Protein AF-A0A7R9ZCM3-F1 (afdb_monomer_lite)

Sequence (101 aa):
SAWEGKEAR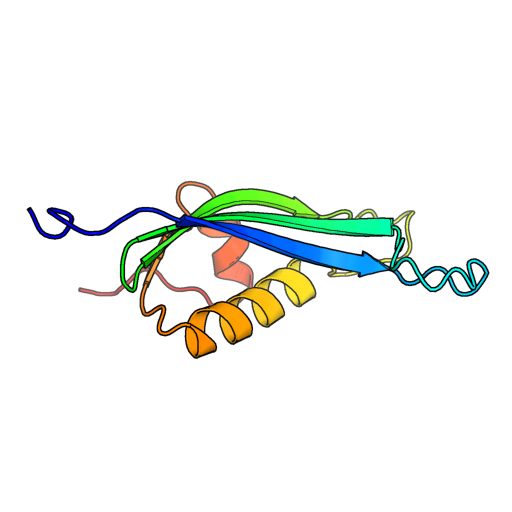PVAIELRRRDEKCNDRKGGGELISGEIGFLCGSCYSCLSLFSDDSEGTGLPRCGRIRAEGAALLLIERGVRLIDVGTSADYFGQFGFQKPTR

Foldseek 3Di:
DVQPPWDKDKDKQFDFDDDPPDPDPPPDGHTAKMWIFIDTPQETETDDIDGNCDPVVVDHPPVLVRLVVVVVVSVVVNRPYYHDDPCQVVCVVNVDDDDDD

Organism: NCBI:txid2749911

Structure (mmCIF, N/CA/C/O backbone):
data_AF-A0A7R9ZCM3-F1
#
_entry.id   AF-A0A7R9ZCM3-F1
#
loop_
_atom_site.group_PDB
_atom_site.id
_atom_site.type_symbol
_atom_site.label_atom_id
_atom_site.label_alt_id
_atom_site.label_comp_id
_atom_site.label_asym_id
_atom_site.label_entity_id
_atom_site.label_seq_id
_atom_site.pdbx_PDB_ins_code
_atom_site.Cartn_x
_atom_site.Cartn_y
_atom_site.Cartn_z
_atom_site.occupancy
_atom_site.B_iso_or_equiv
_atom_site.auth_seq_id
_atom_site.auth_comp_id
_atom_site.auth_asym_id
_atom_site.auth_atom_id
_atom_site.pdbx_PDB_model_num
ATOM 1 N N . SER A 1 1 ? -10.876 -0.039 25.303 1.00 51.38 1 SER A N 1
ATOM 2 C CA . SER A 1 1 ? -10.113 0.832 24.367 1.00 51.38 1 SER A CA 1
ATOM 3 C C . SER A 1 1 ? -10.870 0.939 23.038 1.00 51.38 1 SER A C 1
ATOM 5 O O . SER A 1 1 ? -11.756 0.128 22.810 1.00 51.38 1 SER A O 1
ATOM 7 N N . ALA A 1 2 ? -10.560 1.884 22.134 1.00 55.56 2 ALA A N 1
ATOM 8 C CA . ALA A 1 2 ? -11.234 2.011 20.818 1.00 55.56 2 ALA A CA 1
ATOM 9 C C . ALA A 1 2 ? -11.096 0.774 19.888 1.00 55.56 2 ALA A C 1
ATOM 11 O O . ALA A 1 2 ? -11.672 0.735 18.799 1.00 55.56 2 ALA A O 1
ATOM 12 N N . TRP A 1 3 ? -10.334 -0.224 20.337 1.00 54.84 3 TRP A N 1
ATOM 13 C CA . TRP A 1 3 ? -9.942 -1.432 19.619 1.00 54.84 3 TRP A CA 1
ATOM 14 C C . TRP A 1 3 ? -10.524 -2.713 20.233 1.00 54.84 3 TRP A C 1
ATOM 16 O O . TRP A 1 3 ? -10.334 -3.802 19.702 1.00 54.84 3 TRP A O 1
ATOM 26 N N . GLU A 1 4 ? -11.228 -2.601 21.358 1.00 49.47 4 GLU A N 1
ATOM 27 C CA . GLU A 1 4 ? -11.738 -3.742 22.115 1.00 49.47 4 GLU A CA 1
ATOM 28 C C . GLU A 1 4 ? -12.900 -4.405 21.355 1.00 49.47 4 GLU A C 1
ATOM 30 O O . GLU A 1 4 ? -13.896 -3.757 21.038 1.00 49.47 4 GLU A O 1
ATOM 35 N N . GLY A 1 5 ?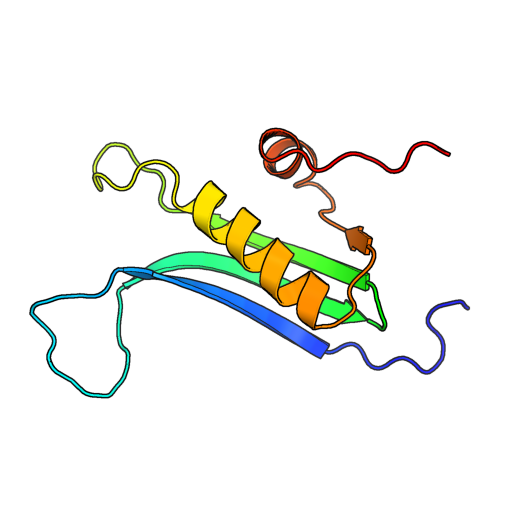 -12.741 -5.684 20.998 1.00 62.06 5 GLY A N 1
ATOM 36 C CA . GLY A 1 5 ? -13.747 -6.465 20.266 1.00 62.06 5 GLY A CA 1
ATOM 37 C C . GLY A 1 5 ? -13.729 -6.334 18.736 1.00 62.06 5 GLY A C 1
ATOM 38 O O . GLY A 1 5 ? -14.600 -6.907 18.084 1.00 62.06 5 GLY A O 1
ATOM 39 N N . LYS A 1 6 ? -12.762 -5.622 18.134 1.00 67.75 6 LYS A N 1
ATOM 40 C CA . LYS A 1 6 ? -12.596 -5.586 16.668 1.00 67.75 6 LYS A CA 1
ATOM 41 C C . LYS A 1 6 ? -11.519 -6.570 16.219 1.00 67.75 6 LYS A C 1
ATOM 43 O O . LYS A 1 6 ? -10.363 -6.460 16.608 1.00 67.75 6 LYS A O 1
ATOM 48 N N . GLU A 1 7 ? -11.913 -7.525 15.384 1.00 81.31 7 GLU A N 1
ATOM 49 C CA . GLU A 1 7 ? -11.009 -8.511 14.796 1.00 81.31 7 GLU A CA 1
ATOM 50 C C . GLU A 1 7 ? -10.099 -7.848 13.750 1.00 81.31 7 GLU A C 1
ATOM 52 O O . GLU A 1 7 ? -10.579 -7.202 12.813 1.00 81.31 7 GLU A O 1
ATOM 57 N N . ALA A 1 8 ? -8.784 -8.005 13.914 1.00 83.81 8 ALA A N 1
ATOM 58 C CA . ALA A 1 8 ? -7.808 -7.580 12.921 1.00 83.81 8 ALA A CA 1
ATOM 59 C C . ALA A 1 8 ? -7.769 -8.592 11.770 1.00 83.81 8 ALA A C 1
ATOM 61 O O . ALA A 1 8 ? -7.611 -9.791 11.998 1.00 83.81 8 ALA A O 1
ATOM 62 N N . ARG A 1 9 ? -7.899 -8.113 10.531 1.00 89.50 9 ARG A N 1
ATOM 63 C CA . ARG A 1 9 ? -7.906 -8.962 9.332 1.00 89.50 9 ARG A CA 1
ATOM 64 C C . ARG A 1 9 ? -6.724 -8.630 8.433 1.00 89.50 9 ARG A C 1
ATOM 66 O O . ARG A 1 9 ? -6.551 -7.452 8.115 1.00 89.50 9 ARG A O 1
ATOM 73 N N . PRO A 1 10 ? -5.932 -9.622 7.996 1.00 91.38 10 PRO A N 1
ATOM 74 C CA . PRO A 1 10 ? -4.845 -9.371 7.065 1.00 91.38 10 PRO A CA 1
ATOM 75 C C . PRO A 1 10 ? -5.407 -8.929 5.713 1.00 91.38 10 PRO A C 1
ATOM 77 O O . PRO A 1 10 ? -6.426 -9.440 5.242 1.00 91.38 10 PRO A O 1
ATOM 80 N N . VAL A 1 11 ? -4.730 -7.974 5.086 1.00 91.38 11 VAL A N 1
ATOM 81 C CA . VAL A 1 11 ? -5.043 -7.495 3.742 1.00 91.38 11 VAL A CA 1
ATOM 82 C C . VAL A 1 11 ? -3.745 -7.454 2.948 1.00 91.38 11 VAL A C 1
ATOM 84 O O . VAL A 1 11 ? -2.740 -6.933 3.425 1.00 91.38 11 VAL A O 1
ATOM 87 N N . ALA A 1 12 ? -3.787 -8.006 1.739 1.00 91.94 12 ALA A N 1
ATOM 88 C CA . ALA A 1 12 ? -2.737 -7.872 0.745 1.00 91.94 12 ALA A CA 1
ATOM 89 C C . ALA A 1 12 ? -3.331 -7.190 -0.488 1.00 91.94 12 ALA A C 1
ATOM 91 O O . ALA A 1 12 ? -4.426 -7.552 -0.931 1.00 91.94 12 ALA A O 1
ATOM 92 N N . ILE A 1 13 ? -2.625 -6.194 -1.013 1.00 90.12 13 ILE A N 1
ATOM 93 C CA . ILE A 1 13 ? -2.999 -5.477 -2.230 1.00 90.12 13 ILE A CA 1
ATOM 94 C C . ILE A 1 13 ? -1.829 -5.591 -3.193 1.00 90.12 13 ILE A C 1
ATOM 96 O O . ILE A 1 13 ? -0.705 -5.204 -2.879 1.00 90.12 13 ILE A O 1
ATOM 100 N N . GLU A 1 14 ? -2.102 -6.150 -4.363 1.00 91.56 14 GLU A N 1
ATOM 101 C CA . GLU A 1 14 ? -1.089 -6.540 -5.333 1.00 91.56 14 GLU A CA 1
ATOM 102 C C . GLU A 1 14 ? -1.341 -5.843 -6.666 1.00 91.56 14 GLU A C 1
ATOM 104 O O . GLU A 1 14 ? -2.460 -5.844 -7.181 1.00 91.56 14 GLU A O 1
ATOM 109 N N . LEU A 1 15 ? -0.277 -5.302 -7.252 1.00 87.81 15 LEU A N 1
ATOM 110 C CA . LEU A 1 15 ? -0.249 -4.873 -8.639 1.00 87.81 15 LEU A CA 1
ATOM 111 C C . LEU A 1 15 ? 0.614 -5.857 -9.423 1.00 87.81 15 LEU A C 1
ATOM 113 O O . LEU A 1 15 ? 1.806 -6.027 -9.153 1.00 87.81 15 LEU A O 1
ATOM 117 N N . ARG A 1 16 ? -0.007 -6.509 -10.404 1.00 87.62 16 ARG A N 1
ATOM 118 C CA . ARG A 1 16 ? 0.641 -7.520 -11.237 1.00 87.62 16 ARG A CA 1
ATOM 119 C C . ARG A 1 16 ? 0.717 -7.061 -12.683 1.00 87.62 16 ARG A C 1
ATOM 121 O O . ARG A 1 16 ? -0.273 -6.579 -13.234 1.00 87.62 16 ARG A O 1
ATOM 128 N N . ARG A 1 17 ? 1.870 -7.267 -13.318 1.00 82.75 17 ARG A N 1
ATOM 129 C CA . ARG A 1 17 ? 2.015 -7.140 -14.766 1.00 82.75 17 ARG A CA 1
ATOM 130 C C . ARG A 1 17 ? 1.457 -8.397 -15.413 1.00 82.75 17 ARG A C 1
ATOM 132 O O . ARG A 1 17 ? 1.870 -9.511 -15.091 1.00 82.75 17 ARG A O 1
ATOM 139 N N . ARG A 1 18 ? 0.514 -8.223 -16.333 1.00 78.88 18 ARG A N 1
ATOM 140 C CA . ARG A 1 18 ? 0.023 -9.332 -17.147 1.00 78.88 18 ARG A CA 1
ATOM 141 C C . ARG A 1 18 ? 1.141 -9.777 -18.086 1.00 78.88 18 ARG A C 1
ATOM 143 O O . ARG A 1 18 ? 1.713 -8.945 -18.782 1.00 78.88 18 ARG A O 1
ATOM 150 N N . ASP A 1 19 ? 1.434 -11.069 -18.103 1.00 68.50 19 ASP A N 1
ATOM 151 C CA . ASP A 1 19 ? 2.295 -11.644 -19.129 1.00 68.50 19 ASP A CA 1
ATOM 152 C C . ASP A 1 19 ? 1.423 -12.032 -20.328 1.00 68.50 19 ASP A C 1
ATOM 154 O O . ASP A 1 19 ? 0.597 -12.940 -20.235 1.00 68.50 19 ASP A O 1
ATOM 158 N N . GLU A 1 20 ? 1.556 -11.315 -21.444 1.00 63.59 20 GLU A N 1
ATOM 159 C CA . GLU A 1 20 ? 0.772 -11.566 -22.662 1.00 63.59 20 GLU A CA 1
ATOM 160 C C . GLU A 1 20 ? 1.079 -12.937 -23.292 1.00 63.5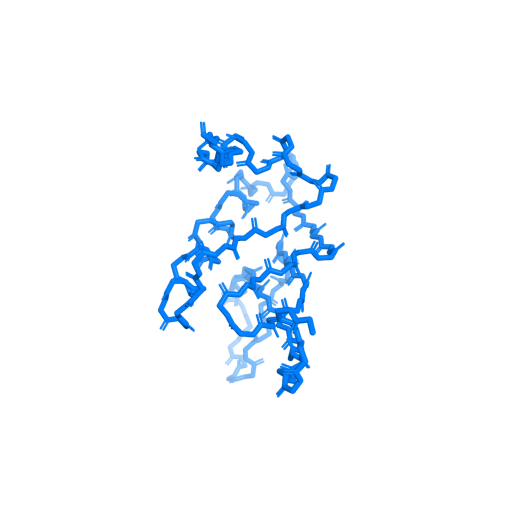9 20 GLU A C 1
ATOM 162 O O . GLU A 1 20 ? 0.280 -13.442 -24.080 1.00 63.59 20 GLU A O 1
ATOM 167 N N . LYS A 1 21 ? 2.206 -13.571 -22.933 1.00 61.28 21 LYS A N 1
ATOM 168 C CA . LYS A 1 21 ? 2.605 -14.890 -23.452 1.00 61.28 21 LYS A CA 1
ATOM 169 C C . LYS A 1 21 ? 2.075 -16.060 -22.624 1.00 61.28 21 LYS A C 1
ATOM 171 O O . LYS A 1 21 ? 2.089 -17.194 -23.104 1.00 61.28 21 LYS A O 1
ATOM 176 N N . CYS A 1 22 ? 1.591 -15.809 -21.410 1.00 50.16 22 CYS A N 1
ATOM 177 C CA . CYS A 1 22 ? 1.081 -16.839 -20.516 1.00 50.16 22 CYS A CA 1
ATOM 178 C C . CYS A 1 22 ? -0.455 -16.851 -20.562 1.00 50.16 22 CYS A C 1
ATOM 180 O O . CYS A 1 22 ? -1.133 -16.099 -19.867 1.00 50.16 22 CYS A O 1
ATOM 182 N N . ASN A 1 23 ? -1.015 -17.714 -21.414 1.00 53.16 23 ASN A N 1
ATOM 183 C CA . ASN A 1 23 ? -2.464 -17.868 -21.615 1.00 53.16 23 ASN A CA 1
ATOM 184 C C . ASN A 1 23 ? -3.154 -18.720 -20.530 1.00 53.16 23 ASN A C 1
ATOM 186 O O . ASN A 1 23 ? -4.322 -19.100 -20.670 1.00 53.16 23 ASN A O 1
ATOM 190 N N . ASP A 1 24 ? -2.444 -19.049 -19.451 1.00 49.31 24 ASP A N 1
ATOM 191 C CA . ASP A 1 24 ? -3.007 -19.847 -18.376 1.00 49.31 24 ASP A CA 1
ATOM 192 C C . ASP A 1 24 ? -4.084 -19.055 -17.633 1.00 49.31 24 ASP A C 1
ATOM 194 O O . ASP A 1 24 ? -3.853 -17.997 -17.047 1.00 49.31 24 ASP A O 1
ATOM 198 N N . ARG A 1 25 ? -5.290 -19.633 -17.579 1.00 52.75 25 ARG A N 1
ATOM 199 C CA . ARG A 1 25 ? -6.454 -19.125 -16.825 1.00 52.75 25 ARG A CA 1
ATOM 200 C C . ARG A 1 25 ? -6.209 -19.015 -15.309 1.00 52.75 25 ARG A C 1
ATOM 202 O O . ARG A 1 25 ? -7.109 -18.630 -14.570 1.00 52.75 25 ARG A O 1
ATOM 209 N N . LYS A 1 26 ? -5.004 -19.347 -14.839 1.00 54.12 26 LYS A N 1
ATOM 210 C CA . LYS A 1 26 ? -4.536 -19.215 -13.459 1.00 54.12 26 LYS A CA 1
ATOM 211 C C . LYS A 1 26 ? -3.675 -17.958 -13.285 1.00 54.12 26 LYS A C 1
ATOM 213 O O . LYS A 1 26 ? -2.538 -18.075 -12.868 1.00 54.12 26 LYS A O 1
ATOM 218 N N . GLY A 1 27 ? -4.212 -16.780 -13.620 1.00 49.38 27 GLY A N 1
ATOM 219 C CA . GLY A 1 27 ? -3.878 -15.458 -13.045 1.00 49.38 27 GLY A CA 1
ATOM 220 C C . GLY A 1 27 ? -2.427 -15.121 -12.645 1.00 49.38 27 GLY A C 1
ATOM 221 O O . GLY A 1 27 ? -2.236 -14.343 -11.715 1.00 49.38 27 GLY A O 1
ATOM 222 N N . GLY A 1 28 ? -1.410 -15.689 -13.289 1.00 64.25 28 GLY A N 1
ATOM 223 C CA . GLY A 1 28 ? -0.020 -15.642 -12.834 1.00 64.25 28 GLY A CA 1
ATOM 224 C C . GLY A 1 28 ? 0.755 -14.496 -13.463 1.00 64.25 28 GLY A C 1
ATOM 225 O O . GLY A 1 28 ? 1.721 -14.735 -14.174 1.00 64.25 28 GLY A O 1
ATOM 226 N N . GLY A 1 29 ? 0.302 -13.258 -13.259 1.00 74.31 29 GLY A N 1
ATOM 227 C CA . GLY A 1 29 ? 1.096 -12.084 -13.623 1.00 74.31 29 GLY A CA 1
ATOM 228 C C . GLY A 1 29 ? 2.282 -11.900 -12.673 1.00 74.31 29 GLY A C 1
ATOM 229 O O . GLY A 1 29 ? 2.194 -12.262 -11.493 1.00 74.31 29 GLY A O 1
ATOM 230 N N . GLU A 1 30 ? 3.369 -11.309 -13.166 1.00 84.25 30 GLU A N 1
ATOM 231 C CA . GLU A 1 30 ? 4.520 -10.937 -12.340 1.00 84.25 30 GLU A CA 1
ATOM 232 C C . GLU A 1 30 ? 4.098 -9.878 -11.319 1.00 84.25 30 GLU A C 1
ATOM 234 O O . GLU A 1 30 ? 3.454 -8.889 -11.672 1.00 84.25 30 GLU A O 1
ATOM 239 N N . LEU A 1 31 ? 4.434 -10.088 -10.048 1.00 86.56 31 LEU A N 1
ATOM 240 C CA . LEU A 1 31 ? 4.151 -9.125 -8.993 1.00 86.56 31 LEU A CA 1
ATOM 241 C C . LEU A 1 31 ? 5.177 -7.988 -9.059 1.00 86.56 31 LEU A C 1
ATOM 243 O O . LEU A 1 31 ? 6.347 -8.203 -8.766 1.00 86.56 31 LEU A O 1
ATOM 247 N N . ILE A 1 32 ? 4.723 -6.793 -9.433 1.00 89.00 32 ILE A N 1
ATOM 248 C CA . ILE A 1 32 ? 5.590 -5.625 -9.673 1.00 89.00 32 ILE A CA 1
ATOM 249 C C . ILE A 1 32 ? 5.496 -4.581 -8.557 1.00 89.00 32 ILE A C 1
ATOM 251 O O . ILE A 1 32 ? 6.378 -3.747 -8.385 1.00 89.00 32 ILE A O 1
ATOM 255 N N . SER A 1 33 ? 4.424 -4.612 -7.769 1.00 91.00 33 SER A N 1
ATOM 256 C CA . SER A 1 33 ? 4.277 -3.788 -6.573 1.00 91.00 33 SER A CA 1
ATOM 257 C C . SER A 1 33 ? 3.260 -4.441 -5.645 1.00 91.00 33 SER A C 1
ATOM 259 O O . SER A 1 33 ? 2.296 -5.060 -6.101 1.00 91.00 33 SER A O 1
ATOM 261 N N . GLY A 1 34 ? 3.458 -4.316 -4.339 1.00 91.19 34 GLY A N 1
ATOM 262 C CA . GLY A 1 34 ? 2.548 -4.891 -3.359 1.00 91.19 34 GLY A CA 1
ATOM 263 C C . GLY A 1 34 ? 2.608 -4.176 -2.022 1.00 91.19 34 GLY A C 1
ATOM 264 O O . GLY A 1 34 ? 3.616 -3.561 -1.679 1.00 91.19 34 GLY A O 1
ATOM 265 N N . GLU A 1 35 ? 1.521 -4.266 -1.266 1.00 90.75 35 GLU A N 1
ATOM 266 C CA . GLU A 1 35 ? 1.494 -3.889 0.143 1.00 90.75 35 GLU A CA 1
ATOM 267 C C . GLU A 1 35 ? 0.733 -4.915 0.978 1.00 90.75 35 GLU A C 1
ATOM 269 O O . GLU A 1 35 ? -0.232 -5.536 0.522 1.00 90.75 35 GLU A O 1
ATOM 274 N N . ILE A 1 36 ? 1.191 -5.076 2.214 1.00 92.12 36 ILE A N 1
ATOM 275 C CA . ILE A 1 36 ? 0.558 -5.902 3.230 1.00 92.12 36 ILE A CA 1
ATOM 276 C C . ILE A 1 36 ? 0.261 -5.058 4.461 1.00 92.12 36 ILE A C 1
ATOM 278 O O . ILE A 1 36 ? 1.054 -4.211 4.888 1.00 92.12 36 ILE A O 1
ATOM 282 N N . GLY A 1 37 ? -0.883 -5.327 5.066 1.00 91.56 37 GLY A N 1
ATOM 283 C CA . GLY A 1 37 ? -1.330 -4.619 6.246 1.00 91.56 37 GLY A CA 1
ATOM 284 C C . GLY A 1 37 ? -2.432 -5.361 6.973 1.00 91.56 37 GLY A C 1
ATOM 285 O O . GLY A 1 37 ? -2.762 -6.510 6.662 1.00 91.56 37 GLY A O 1
ATOM 286 N N . PHE A 1 38 ? -3.022 -4.683 7.946 1.00 91.38 38 PHE A N 1
ATOM 287 C CA . PHE A 1 38 ? -4.191 -5.183 8.648 1.00 91.38 38 PHE A CA 1
ATOM 288 C C . PHE A 1 38 ? -5.308 -4.150 8.646 1.00 91.38 38 PHE A C 1
ATOM 290 O O . PHE A 1 38 ? -5.088 -2.948 8.794 1.00 91.38 38 PHE A O 1
ATOM 297 N N . LEU A 1 39 ? -6.527 -4.648 8.496 1.00 90.44 39 LEU A N 1
ATOM 298 C CA . LEU A 1 39 ? -7.748 -3.895 8.698 1.00 90.44 39 LEU A CA 1
ATOM 299 C C . LEU A 1 39 ? -8.233 -4.138 10.127 1.00 90.44 39 LEU A C 1
ATOM 301 O O . LEU A 1 39 ? -8.452 -5.285 10.513 1.00 90.44 39 LEU A O 1
ATOM 305 N N . CYS A 1 40 ? -8.448 -3.075 10.894 1.00 88.06 40 CYS A N 1
ATOM 306 C CA . CYS A 1 40 ? -9.104 -3.145 12.193 1.00 88.06 40 CYS A CA 1
ATOM 307 C C . CYS A 1 40 ? -10.213 -2.088 12.264 1.00 88.06 40 CYS A C 1
ATOM 309 O O . CYS A 1 40 ? -9.971 -0.884 12.384 1.00 88.06 40 CYS A O 1
ATOM 311 N N . GLY A 1 41 ? -11.466 -2.534 12.137 1.00 86.44 41 GLY A N 1
ATOM 312 C CA . GLY A 1 41 ? -12.602 -1.630 11.962 1.00 86.44 41 GLY A CA 1
ATOM 313 C C . GLY A 1 41 ? -12.482 -0.803 10.680 1.00 86.44 41 GLY A C 1
ATOM 314 O O . GLY A 1 41 ? -12.366 -1.359 9.598 1.00 86.44 41 GLY A O 1
ATOM 315 N N . SER A 1 42 ? -12.510 0.526 10.813 1.00 89.25 42 SER A N 1
ATOM 316 C CA . SER A 1 42 ? -12.367 1.479 9.702 1.00 89.25 42 SER A CA 1
ATOM 317 C C . SER A 1 42 ? -10.934 2.006 9.551 1.00 89.25 42 SER A C 1
ATOM 319 O O . SER A 1 42 ? -10.735 3.076 8.976 1.00 89.25 42 SER A O 1
ATOM 321 N N . CYS A 1 43 ? -9.949 1.325 10.136 1.00 90.69 43 CYS A N 1
ATOM 322 C CA . CYS A 1 43 ? -8.540 1.689 10.060 1.00 90.69 43 CYS A CA 1
ATOM 323 C C . CYS A 1 43 ? -7.779 0.606 9.303 1.00 90.69 43 CYS A C 1
ATOM 325 O O . CYS A 1 43 ? -7.910 -0.575 9.626 1.00 90.69 43 CYS A O 1
ATOM 327 N N . TYR A 1 44 ? -6.987 1.013 8.320 1.00 92.00 44 TYR A N 1
ATOM 328 C CA . TYR A 1 44 ? -6.000 0.162 7.674 1.00 92.00 44 TYR A CA 1
ATOM 329 C C . TYR A 1 44 ? -4.613 0.606 8.116 1.00 92.00 44 TYR A C 1
ATOM 331 O O . TYR A 1 44 ? -4.297 1.786 7.995 1.00 92.00 44 TYR A O 1
ATOM 339 N N . SER A 1 45 ? -3.798 -0.321 8.607 1.00 91.19 45 SER A N 1
ATOM 340 C CA . SER A 1 45 ? -2.391 -0.065 8.911 1.00 91.19 45 SER A CA 1
ATOM 341 C C . SER A 1 45 ? -1.513 -0.818 7.919 1.00 91.19 45 SER A C 1
ATOM 343 O O . SER A 1 45 ? -1.546 -2.051 7.862 1.00 91.19 45 SER A O 1
ATOM 345 N N . CYS A 1 46 ? -0.725 -0.074 7.146 1.00 90.31 46 CYS A N 1
ATOM 346 C CA . CYS A 1 46 ? 0.274 -0.611 6.232 1.00 90.31 46 CYS A CA 1
ATOM 347 C C . CYS A 1 46 ? 1.504 -1.061 7.028 1.00 90.31 46 CYS A C 1
ATOM 349 O O . CYS A 1 46 ? 2.139 -0.256 7.709 1.00 90.31 46 CYS A O 1
ATOM 351 N N . LEU A 1 47 ? 1.854 -2.343 6.928 1.00 88.50 47 LEU A N 1
ATOM 352 C CA . LEU A 1 47 ? 3.005 -2.926 7.623 1.00 88.50 47 LEU A CA 1
ATOM 353 C C . LEU A 1 47 ? 4.257 -2.942 6.751 1.00 88.50 47 LEU A C 1
ATOM 355 O O . LEU A 1 47 ? 5.360 -2.695 7.229 1.00 88.50 47 LEU A O 1
ATOM 359 N N . SER A 1 48 ? 4.091 -3.277 5.475 1.00 87.75 48 SER A N 1
ATOM 360 C CA . SER A 1 48 ? 5.191 -3.369 4.525 1.00 87.75 48 SER A CA 1
ATOM 361 C C . SER A 1 48 ? 4.669 -3.162 3.114 1.00 87.75 48 SER A C 1
ATOM 363 O O . SER A 1 48 ? 3.545 -3.549 2.791 1.00 87.75 48 SER A O 1
ATOM 365 N N . LEU A 1 49 ? 5.496 -2.558 2.273 1.00 89.69 49 LEU A N 1
ATOM 366 C CA . LEU A 1 49 ? 5.230 -2.390 0.857 1.00 89.69 49 LEU A CA 1
ATOM 367 C C . LEU A 1 49 ? 6.530 -2.511 0.077 1.00 89.69 49 LEU A C 1
ATOM 369 O O . LEU A 1 49 ? 7.613 -2.255 0.602 1.00 89.69 49 LEU A O 1
ATOM 373 N N . PHE A 1 50 ? 6.404 -2.853 -1.195 1.00 88.06 50 PHE A N 1
ATOM 374 C CA . PHE A 1 50 ? 7.500 -2.797 -2.146 1.00 88.06 50 PHE A CA 1
ATOM 375 C C . PHE A 1 50 ? 6.982 -2.337 -3.504 1.00 88.06 50 PHE A C 1
ATOM 377 O O . PHE A 1 50 ? 5.790 -2.426 -3.804 1.00 88.06 50 PHE A O 1
ATOM 384 N N . SER A 1 51 ? 7.875 -1.804 -4.329 1.00 87.25 51 SER A N 1
ATOM 385 C CA . SER A 1 51 ? 7.587 -1.417 -5.710 1.00 87.25 51 SER A CA 1
ATOM 386 C C . SER A 1 51 ? 8.851 -1.585 -6.539 1.00 87.25 51 SER A C 1
ATOM 388 O O . SER A 1 51 ? 9.920 -1.152 -6.110 1.00 87.25 51 SER A O 1
ATOM 390 N N . ASP A 1 52 ? 8.729 -2.223 -7.697 1.00 85.69 52 ASP A N 1
ATOM 391 C CA . ASP A 1 52 ? 9.801 -2.325 -8.684 1.00 85.69 52 ASP A CA 1
ATOM 392 C C . ASP A 1 52 ? 9.723 -1.150 -9.669 1.00 85.69 52 ASP A C 1
ATOM 394 O O . ASP A 1 52 ? 9.317 -1.289 -10.820 1.00 85.69 52 ASP A O 1
ATOM 398 N N . ASP A 1 53 ? 10.094 0.037 -9.179 1.00 74.56 53 ASP A N 1
ATOM 399 C CA . ASP A 1 53 ? 10.159 1.274 -9.971 1.00 74.56 53 ASP A CA 1
ATOM 400 C C . ASP A 1 53 ? 11.528 1.438 -10.675 1.00 74.56 53 ASP A C 1
ATOM 402 O O . ASP A 1 53 ? 11.960 2.556 -10.965 1.00 74.56 53 ASP A O 1
ATOM 406 N N . SER A 1 54 ? 12.273 0.349 -10.896 1.00 73.62 54 SER A N 1
ATOM 407 C CA . SER A 1 54 ? 13.635 0.435 -11.427 1.00 73.62 54 SER A CA 1
ATOM 408 C C . SER A 1 54 ? 13.659 0.910 -12.890 1.00 73.62 54 SER A C 1
ATOM 410 O O . SER A 1 54 ? 12.925 0.422 -13.746 1.00 73.62 54 SER A O 1
ATOM 412 N N . GLU A 1 55 ? 14.549 1.856 -13.222 1.00 58.25 55 GLU A N 1
ATOM 413 C CA . GLU A 1 55 ? 14.619 2.434 -14.580 1.00 58.25 55 GLU A CA 1
ATOM 414 C C . GLU A 1 55 ? 15.004 1.411 -15.672 1.00 58.25 55 GLU A C 1
ATOM 416 O O . GLU A 1 55 ? 14.834 1.674 -16.860 1.00 58.25 55 GLU A O 1
ATOM 421 N N . GLY A 1 56 ? 15.454 0.211 -15.283 1.00 60.78 56 GLY A N 1
ATOM 422 C CA . GLY A 1 56 ? 15.746 -0.904 -16.188 1.00 60.78 56 GLY A CA 1
ATOM 423 C C . GLY A 1 56 ? 14.555 -1.815 -16.508 1.00 60.78 56 GLY A C 1
ATOM 424 O O . GLY A 1 56 ? 14.626 -2.563 -17.482 1.00 60.78 56 GLY A O 1
ATOM 425 N N . THR A 1 57 ? 13.464 -1.769 -15.737 1.00 61.47 57 THR A N 1
ATOM 426 C CA . THR A 1 57 ? 12.273 -2.611 -15.979 1.00 61.47 57 THR A CA 1
ATOM 427 C C . THR A 1 57 ? 11.244 -1.929 -16.872 1.00 61.47 57 THR A C 1
ATOM 429 O O . THR A 1 57 ? 10.296 -2.571 -17.324 1.00 61.47 57 THR A O 1
ATOM 432 N N . GLY A 1 58 ? 11.435 -0.635 -17.163 1.00 61.25 58 GLY A N 1
ATOM 433 C CA . GLY A 1 58 ? 10.534 0.152 -18.003 1.00 61.25 58 GLY A CA 1
ATOM 434 C C . GLY A 1 58 ? 9.158 0.383 -17.374 1.00 61.25 58 GLY A C 1
ATOM 435 O O . GLY A 1 58 ? 8.219 0.720 -18.095 1.00 61.25 58 GLY A O 1
ATOM 436 N N . LEU A 1 59 ? 9.019 0.198 -16.055 1.00 65.06 59 LEU A N 1
ATOM 437 C CA . LEU A 1 59 ? 7.762 0.336 -15.316 1.00 65.06 59 LEU A CA 1
ATOM 438 C C . LEU A 1 59 ? 7.766 1.601 -14.446 1.00 65.06 59 LEU A C 1
ATOM 440 O O . LEU A 1 59 ? 7.900 1.521 -13.226 1.00 65.06 59 LEU A O 1
ATOM 444 N N . PRO A 1 60 ? 7.601 2.800 -15.030 1.00 68.31 60 PRO A N 1
ATOM 445 C CA . PRO A 1 60 ? 7.547 4.008 -14.231 1.00 68.31 60 PRO A CA 1
ATOM 446 C C . PRO A 1 60 ? 6.268 4.026 -13.383 1.00 68.31 60 PRO A C 1
ATOM 448 O O . PRO A 1 60 ? 5.158 3.921 -13.910 1.00 68.31 60 PRO A O 1
ATOM 451 N N . ARG A 1 61 ? 6.424 4.300 -12.080 1.00 79.12 61 ARG A N 1
ATOM 452 C CA . ARG A 1 61 ? 5.341 4.673 -11.150 1.00 79.12 61 ARG A CA 1
ATOM 453 C C . ARG A 1 61 ? 4.404 3.521 -10.763 1.00 79.12 61 ARG A C 1
ATOM 455 O O . ARG A 1 61 ? 3.242 3.781 -10.430 1.00 79.12 61 ARG A O 1
ATOM 462 N N . CYS A 1 62 ? 4.868 2.270 -10.749 1.00 84.12 62 CYS A N 1
ATOM 463 C CA . CYS A 1 62 ? 4.037 1.152 -10.294 1.00 84.12 62 CYS A CA 1
ATOM 464 C C . CYS A 1 62 ? 3.618 1.324 -8.826 1.00 84.12 62 CYS A C 1
ATOM 466 O O . CYS A 1 62 ? 2.472 1.030 -8.476 1.00 84.12 62 CYS A O 1
ATOM 468 N N . GLY A 1 63 ? 4.491 1.905 -7.993 1.00 85.06 63 GLY A N 1
ATOM 469 C CA . GLY A 1 63 ? 4.165 2.224 -6.604 1.00 85.06 63 GLY A CA 1
ATOM 470 C C . GLY A 1 63 ? 3.009 3.217 -6.463 1.00 85.06 63 GLY A C 1
ATOM 471 O O . GLY A 1 63 ? 2.146 3.040 -5.601 1.00 85.06 63 GLY A O 1
ATOM 472 N N . ARG A 1 64 ? 2.932 4.208 -7.363 1.00 86.31 64 ARG A N 1
ATOM 473 C CA . ARG A 1 64 ? 1.838 5.189 -7.409 1.00 86.31 64 ARG A CA 1
ATOM 474 C C . ARG A 1 64 ? 0.514 4.544 -7.796 1.00 86.31 64 ARG A C 1
ATOM 476 O O . ARG A 1 64 ? -0.474 4.734 -7.098 1.00 86.31 64 ARG A O 1
ATOM 483 N N . ILE A 1 65 ? 0.505 3.765 -8.880 1.00 86.56 65 ILE A N 1
ATOM 484 C CA . ILE A 1 65 ? -0.704 3.079 -9.361 1.00 86.56 65 ILE A CA 1
ATOM 485 C C . ILE A 1 65 ? -1.244 2.147 -8.273 1.00 86.56 65 ILE A C 1
ATOM 487 O O . ILE A 1 65 ? -2.442 2.146 -7.994 1.00 86.56 65 ILE A O 1
ATOM 491 N N . ARG A 1 66 ? -0.356 1.390 -7.616 1.00 89.94 66 ARG A N 1
ATOM 492 C CA . ARG A 1 66 ? -0.729 0.536 -6.488 1.00 89.94 66 ARG A CA 1
ATOM 493 C C . ARG A 1 66 ? -1.308 1.358 -5.332 1.00 89.94 66 ARG A C 1
ATOM 495 O O . ARG A 1 66 ? -2.355 0.980 -4.823 1.00 89.94 66 ARG A O 1
ATOM 502 N N . ALA A 1 67 ? -0.668 2.454 -4.919 1.00 86.62 67 ALA A N 1
ATOM 503 C CA . ALA A 1 67 ? -1.149 3.282 -3.808 1.00 86.62 67 ALA A CA 1
ATOM 504 C C . ALA A 1 67 ? -2.530 3.905 -4.087 1.00 86.62 67 ALA A C 1
ATOM 506 O O . ALA A 1 67 ? -3.408 3.869 -3.226 1.00 86.62 67 ALA A O 1
ATOM 507 N N . GLU A 1 68 ? -2.746 4.434 -5.293 1.00 87.31 68 GLU A N 1
ATOM 508 C CA . GLU A 1 68 ? -4.032 5.005 -5.714 1.00 87.31 68 GLU A CA 1
ATOM 509 C C . GLU A 1 68 ? -5.127 3.922 -5.786 1.00 87.31 68 GLU A C 1
ATOM 511 O O . GLU A 1 68 ? -6.219 4.103 -5.245 1.00 87.31 68 GLU A O 1
ATOM 516 N N . GLY A 1 69 ? -4.824 2.758 -6.375 1.00 88.06 6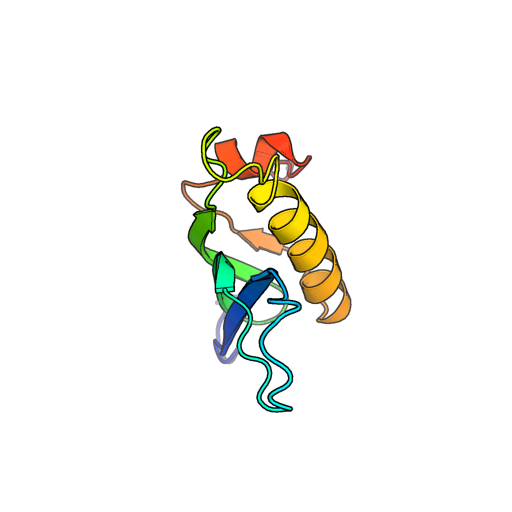9 GLY A N 1
ATOM 517 C CA . GLY A 1 69 ? -5.752 1.624 -6.425 1.00 88.06 69 GLY A CA 1
ATOM 518 C C . GLY A 1 69 ? -6.079 1.057 -5.041 1.00 88.06 69 GLY A C 1
ATOM 519 O O . GLY A 1 69 ? -7.232 0.731 -4.755 1.00 88.06 69 GLY A O 1
ATOM 520 N N . ALA A 1 70 ? -5.085 0.996 -4.153 1.00 88.12 70 ALA A N 1
ATOM 521 C CA . ALA A 1 70 ? -5.276 0.596 -2.767 1.00 88.12 70 ALA A CA 1
ATOM 522 C C . ALA A 1 70 ? -6.208 1.558 -2.027 1.00 88.12 70 ALA A C 1
ATOM 524 O O . ALA A 1 70 ? -7.132 1.110 -1.351 1.00 88.12 70 ALA A O 1
ATOM 525 N N . ALA A 1 71 ? -6.021 2.870 -2.193 1.00 87.88 71 ALA A N 1
ATOM 526 C CA . ALA A 1 71 ? -6.888 3.867 -1.576 1.00 87.88 71 ALA A CA 1
ATOM 527 C C . ALA A 1 71 ? -8.356 3.675 -1.991 1.00 87.88 71 ALA A C 1
ATOM 529 O O . ALA A 1 71 ? -9.231 3.667 -1.125 1.00 87.88 71 ALA A O 1
ATOM 530 N N . LEU A 1 72 ? -8.623 3.439 -3.281 1.00 88.75 72 LEU A N 1
ATOM 531 C CA . LEU A 1 72 ? -9.975 3.161 -3.782 1.00 88.75 72 LEU A CA 1
ATOM 532 C C . LEU A 1 72 ? -10.573 1.897 -3.146 1.00 88.75 72 LEU A C 1
ATOM 534 O O . LEU A 1 72 ? -11.660 1.959 -2.573 1.00 88.75 72 LEU A O 1
ATOM 538 N N . LEU A 1 73 ? -9.838 0.778 -3.164 1.00 88.75 73 LEU A N 1
ATOM 539 C CA . LEU A 1 73 ? -10.282 -0.487 -2.563 1.00 88.75 73 LEU A CA 1
ATOM 540 C C . LEU A 1 73 ? -10.593 -0.332 -1.064 1.00 88.75 73 LEU A C 1
ATOM 542 O O . LEU A 1 73 ? -11.569 -0.883 -0.553 1.00 88.75 73 LEU A O 1
ATOM 546 N N . LEU A 1 74 ? -9.740 0.385 -0.332 1.00 90.00 74 LEU A N 1
ATOM 547 C CA . LEU A 1 74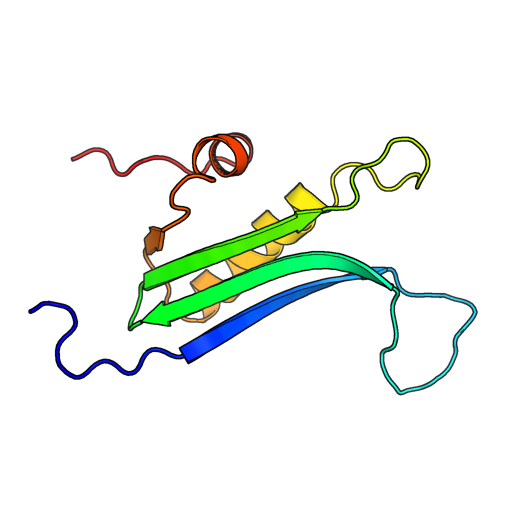 ? -9.893 0.585 1.107 1.00 90.00 74 LEU A CA 1
ATOM 548 C C . LEU A 1 74 ? -11.101 1.482 1.418 1.00 90.00 74 LEU A C 1
ATOM 550 O O . LEU A 1 74 ? -11.858 1.172 2.340 1.00 90.00 74 LEU A O 1
ATOM 554 N N . ILE A 1 75 ? -11.334 2.534 0.626 1.00 89.56 75 ILE A N 1
ATOM 555 C CA . ILE A 1 75 ? -12.525 3.391 0.736 1.00 89.56 75 ILE A CA 1
ATOM 556 C C . ILE A 1 75 ? -13.803 2.574 0.514 1.00 89.56 75 ILE A C 1
ATOM 558 O O . ILE A 1 75 ? -14.726 2.665 1.325 1.00 89.56 75 ILE A O 1
ATOM 562 N N . GLU A 1 76 ? -13.848 1.722 -0.515 1.00 89.19 76 GLU A N 1
ATOM 563 C CA . GLU A 1 76 ? -14.990 0.828 -0.775 1.00 89.19 76 GLU A CA 1
ATOM 564 C C . GLU A 1 76 ? -15.257 -0.138 0.390 1.00 89.19 76 GLU A C 1
ATOM 566 O O . GLU A 1 76 ? -16.398 -0.524 0.646 1.00 89.19 76 GLU A O 1
ATOM 571 N N . ARG A 1 77 ? -14.216 -0.491 1.151 1.00 85.00 77 ARG A N 1
ATOM 572 C CA . ARG A 1 77 ? -14.308 -1.318 2.365 1.00 85.00 77 ARG A CA 1
ATOM 573 C C . ARG A 1 77 ? -14.630 -0.526 3.637 1.00 85.00 77 ARG A C 1
ATOM 575 O O . ARG A 1 77 ? -14.619 -1.098 4.726 1.00 85.00 77 ARG A O 1
ATOM 582 N N . GLY A 1 78 ? -14.924 0.769 3.525 1.00 88.25 78 GLY A N 1
ATOM 583 C CA . GLY A 1 78 ? -15.289 1.625 4.655 1.00 88.25 78 GLY A CA 1
ATOM 584 C C . GLY A 1 78 ? -14.107 2.059 5.526 1.00 88.25 78 GLY A C 1
ATOM 585 O O . GLY A 1 78 ? -14.304 2.474 6.673 1.00 88.25 78 GLY A O 1
ATOM 586 N N . VAL A 1 79 ? -12.878 1.975 5.010 1.00 90.38 79 VAL A N 1
ATOM 587 C CA . VAL A 1 79 ? -11.700 2.540 5.677 1.00 90.38 79 VAL A CA 1
ATOM 588 C C . VAL A 1 79 ? -11.794 4.060 5.668 1.00 90.38 79 VAL A C 1
ATOM 590 O O . VAL A 1 79 ? -12.064 4.681 4.645 1.00 90.38 79 VAL A O 1
ATOM 593 N N . ARG A 1 80 ? -11.558 4.669 6.831 1.00 88.69 80 ARG A N 1
ATOM 594 C CA . ARG A 1 80 ? -11.542 6.127 7.025 1.00 88.69 80 ARG A CA 1
ATOM 595 C C . ARG A 1 80 ? -10.199 6.661 7.504 1.00 88.69 80 ARG A C 1
ATOM 597 O O . ARG A 1 80 ? -10.004 7.870 7.529 1.00 88.69 80 ARG A O 1
ATOM 604 N N . LEU A 1 81 ? -9.306 5.771 7.924 1.00 88.50 81 LEU A N 1
ATOM 605 C CA . LEU A 1 81 ? -7.966 6.109 8.372 1.00 88.50 81 LEU A CA 1
ATOM 606 C C . LEU A 1 81 ? -6.985 5.102 7.783 1.00 88.50 81 LEU A C 1
ATOM 608 O O . LEU A 1 81 ? -7.186 3.895 7.918 1.00 88.50 81 LEU A O 1
ATOM 612 N N . ILE A 1 82 ? -5.939 5.614 7.143 1.00 88.44 82 ILE A N 1
ATOM 613 C CA . ILE A 1 82 ? -4.822 4.816 6.647 1.00 88.44 82 ILE A CA 1
ATOM 614 C C . ILE A 1 82 ? -3.600 5.220 7.465 1.00 88.44 82 ILE A C 1
ATOM 616 O O . ILE A 1 82 ? -3.105 6.342 7.366 1.00 88.44 82 ILE A O 1
ATOM 620 N N . ASP A 1 83 ? -3.165 4.308 8.319 1.00 88.75 83 ASP A N 1
ATOM 621 C CA . ASP A 1 83 ? -1.932 4.405 9.078 1.00 88.75 83 ASP A CA 1
ATOM 622 C C . ASP A 1 83 ? -0.795 3.826 8.236 1.00 88.75 83 ASP A C 1
ATOM 624 O O . ASP A 1 83 ? -0.746 2.637 7.928 1.00 88.75 83 ASP A O 1
ATOM 628 N N . VAL A 1 84 ? 0.108 4.702 7.821 1.00 82.44 84 VAL A N 1
ATOM 629 C CA . VAL A 1 84 ? 1.241 4.367 6.952 1.00 82.44 84 VAL A CA 1
ATOM 630 C C . VAL A 1 84 ? 2.556 4.280 7.728 1.00 82.44 84 VAL A C 1
ATOM 632 O O . VAL A 1 84 ? 3.611 4.087 7.124 1.00 82.44 84 VAL A O 1
ATOM 635 N N . GLY A 1 85 ? 2.513 4.420 9.060 1.00 82.56 85 GLY A N 1
ATOM 636 C CA . GLY A 1 85 ? 3.676 4.320 9.936 1.00 82.56 85 GLY A CA 1
ATOM 637 C C . GLY A 1 85 ? 4.877 5.143 9.457 1.00 82.56 85 GLY A C 1
ATOM 638 O O . GLY A 1 85 ? 4.766 6.321 9.113 1.00 82.56 85 GLY A O 1
ATOM 639 N N . THR A 1 86 ? 6.044 4.500 9.408 1.00 77.12 86 THR A N 1
ATOM 640 C CA . THR A 1 86 ? 7.307 5.095 8.935 1.00 77.12 86 THR A CA 1
ATOM 641 C C . THR A 1 86 ? 7.342 5.350 7.427 1.00 77.12 86 THR A C 1
ATOM 643 O O . THR A 1 86 ? 8.235 6.046 6.954 1.00 77.12 86 THR A O 1
ATOM 646 N N . SER A 1 87 ? 6.362 4.850 6.669 1.00 73.38 87 SER A N 1
ATOM 647 C CA . SER A 1 87 ? 6.237 5.089 5.225 1.00 73.38 87 SER A CA 1
ATOM 648 C C . SER A 1 87 ? 5.502 6.398 4.905 1.00 73.38 87 SER A C 1
ATOM 650 O O . SER A 1 87 ? 5.166 6.646 3.750 1.00 73.38 87 SER A O 1
ATOM 652 N N . ALA A 1 88 ? 5.237 7.251 5.902 1.00 77.56 88 ALA A N 1
ATOM 653 C CA . ALA A 1 88 ? 4.483 8.492 5.726 1.00 77.56 88 ALA A CA 1
ATOM 654 C C . ALA A 1 88 ? 5.039 9.403 4.623 1.00 77.56 88 ALA A C 1
ATOM 656 O O . ALA A 1 88 ? 4.259 9.910 3.822 1.00 77.56 88 ALA A O 1
ATOM 657 N N . ASP A 1 89 ? 6.361 9.561 4.530 1.00 79.44 89 ASP A N 1
ATOM 658 C CA . ASP A 1 89 ? 6.981 10.411 3.504 1.00 79.44 89 ASP A CA 1
ATOM 659 C C . ASP A 1 89 ? 6.772 9.839 2.094 1.00 79.44 89 ASP A C 1
ATOM 661 O O . ASP A 1 89 ? 6.467 10.577 1.157 1.00 79.44 89 ASP A O 1
ATOM 665 N N . TYR A 1 90 ? 6.831 8.509 1.957 1.00 78.62 90 TYR A N 1
ATOM 666 C CA . TYR A 1 90 ? 6.513 7.822 0.706 1.00 78.62 90 TYR A CA 1
ATOM 667 C C . TYR A 1 90 ? 5.048 8.030 0.308 1.00 78.62 90 TYR A C 1
ATOM 669 O O . TYR A 1 90 ? 4.771 8.297 -0.854 1.00 78.62 90 TYR A O 1
ATOM 677 N N . PHE A 1 91 ? 4.098 7.959 1.239 1.00 78.75 91 PHE A N 1
ATOM 678 C CA . PHE A 1 91 ? 2.687 8.199 0.912 1.00 78.75 91 PHE A CA 1
ATOM 679 C C . PHE A 1 91 ? 2.354 9.685 0.714 1.00 78.75 91 PHE A C 1
ATOM 681 O O . PHE A 1 91 ? 1.433 10.011 -0.039 1.00 78.75 91 PHE A O 1
ATOM 688 N N . GLY A 1 92 ? 3.123 10.595 1.319 1.00 79.38 92 GLY A N 1
ATOM 689 C CA . GLY A 1 92 ? 2.965 12.040 1.154 1.00 79.38 92 GLY A CA 1
ATOM 690 C C . GLY A 1 92 ? 3.049 12.487 -0.307 1.00 79.38 92 GLY A C 1
ATOM 691 O O . GLY A 1 92 ? 2.296 13.363 -0.733 1.00 79.38 92 GLY A O 1
ATOM 692 N N . GLN A 1 93 ? 3.872 11.814 -1.118 1.00 80.19 93 GLN A N 1
ATOM 693 C CA . GLN A 1 93 ? 3.994 12.093 -2.554 1.00 80.19 93 GLN A CA 1
ATOM 694 C C . GLN A 1 93 ? 2.710 11.781 -3.357 1.00 80.19 93 GLN A C 1
ATOM 696 O O . GLN A 1 93 ? 2.560 12.242 -4.489 1.00 80.19 93 GLN A O 1
ATOM 701 N N . PHE A 1 94 ? 1.777 11.016 -2.779 1.00 76.75 94 PHE A N 1
ATOM 702 C CA . PHE A 1 94 ? 0.483 10.659 -3.374 1.00 76.75 94 PHE A CA 1
ATOM 703 C C . PHE A 1 94 ? -0.688 11.447 -2.770 1.00 76.75 94 PHE A C 1
ATOM 705 O O . PHE A 1 94 ? -1.844 11.086 -2.969 1.00 76.75 94 PHE A O 1
ATOM 712 N N . GLY A 1 95 ? -0.409 12.520 -2.022 1.00 78.31 95 GLY A N 1
ATOM 713 C CA . GLY A 1 95 ? -1.440 13.383 -1.441 1.00 78.31 95 GLY A CA 1
ATOM 714 C C . GLY A 1 95 ? -2.004 12.893 -0.107 1.00 78.31 95 GLY A C 1
ATOM 715 O O . GLY A 1 95 ? -2.951 13.492 0.400 1.00 78.31 95 GLY A O 1
ATOM 716 N N . PHE A 1 96 ? -1.420 11.853 0.499 1.00 78.38 96 PHE A N 1
ATOM 717 C CA . PHE A 1 96 ? -1.745 11.488 1.875 1.00 78.38 96 PHE A CA 1
ATOM 718 C C . PHE A 1 96 ? -1.237 12.578 2.813 1.00 78.38 96 PHE A C 1
ATOM 720 O O . PHE A 1 96 ? -0.067 12.958 2.780 1.00 78.38 96 PHE A O 1
ATOM 727 N N . GLN A 1 97 ? -2.121 13.077 3.667 1.00 80.62 97 GLN A N 1
ATOM 728 C CA . GLN A 1 97 ? -1.795 14.123 4.625 1.00 80.62 97 GLN A CA 1
ATOM 729 C C . GLN A 1 97 ? -1.914 13.589 6.045 1.00 80.62 97 GLN A C 1
ATOM 731 O O . GLN A 1 97 ? -2.786 12.774 6.356 1.00 80.62 97 GLN A O 1
ATOM 736 N N . LYS A 1 98 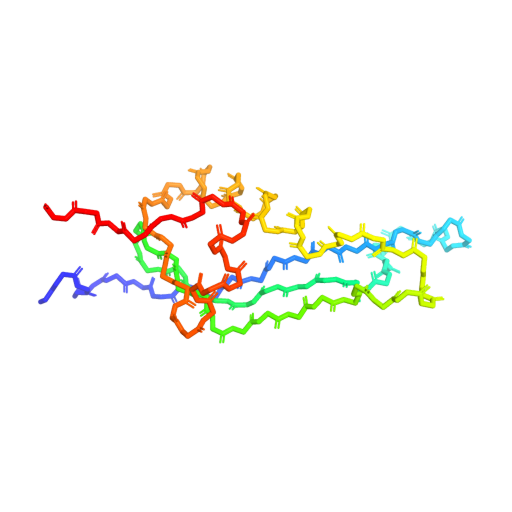? -1.038 14.079 6.928 1.00 75.69 98 LYS A N 1
ATOM 737 C CA . LYS A 1 98 ? -1.230 13.882 8.365 1.00 75.69 98 LYS A CA 1
ATOM 738 C C . LYS A 1 98 ? -2.546 14.560 8.762 1.00 75.69 98 LYS A C 1
ATOM 740 O O . LYS A 1 98 ? -2.773 15.689 8.325 1.00 75.69 98 LYS A O 1
ATOM 745 N N . PRO A 1 99 ? -3.387 13.926 9.595 1.00 70.00 99 PRO A N 1
ATOM 746 C CA . PRO A 1 99 ? -4.583 14.576 10.109 1.00 70.00 99 PRO A CA 1
ATOM 747 C C . PRO A 1 99 ? -4.193 15.878 10.816 1.00 70.00 99 PRO A C 1
ATOM 749 O O . PRO A 1 99 ? -3.443 15.852 11.794 1.00 70.00 99 PRO A O 1
ATOM 752 N N . THR A 1 100 ? -4.676 17.015 10.322 1.00 67.88 100 THR A N 1
ATOM 753 C CA . THR A 1 100 ? -4.615 18.278 11.061 1.00 67.88 100 THR A CA 1
ATOM 754 C C . THR A 1 100 ? -5.641 18.192 12.183 1.00 67.88 100 THR A C 1
ATOM 756 O O . THR A 1 100 ? -6.824 17.984 11.911 1.00 67.88 100 THR A O 1
ATOM 759 N N . ARG A 1 101 ? -5.176 18.258 13.433 1.00 53.91 101 ARG A N 1
ATOM 760 C CA . ARG A 1 101 ? -6.057 18.395 14.599 1.00 53.91 101 ARG A CA 1
ATOM 761 C C . ARG A 1 101 ? -6.746 19.750 14.604 1.00 53.91 101 ARG A C 1
ATOM 763 O O . ARG A 1 101 ? -6.078 20.727 14.202 1.00 53.91 101 ARG A O 1
#

Secondary structure (DSSP, 8-state):
-TTTTPPEEEEEEEEEE--TT---SS---EEEEEEEEEEETTEEEEEEEEE---TTTT-TTHHHHHHHHHHHHHHHTT--EEE-GGGHHHHHTTT--PPP-

Radius of gyration: 15.47 Å; chains: 1; bounding box: 31×38×48 Å

pLDDT: mean 79.12, std 12.86, range [49.31, 92.12]

InterPro domains:
  IPR042203 Leucyl/phenylalanyl-tRNA-protein transferase, C-terminal [G3DSA:3.40.630.70] (6-101)